Protein AF-A0A2M9PEB9-F1 (afdb_monomer_lite)

Structure (mmCIF, N/CA/C/O backbone):
data_AF-A0A2M9PEB9-F1
#
_entry.id   AF-A0A2M9PEB9-F1
#
loop_
_atom_site.group_PDB
_atom_site.id
_atom_site.type_symbol
_atom_site.label_atom_id
_atom_site.label_alt_id
_atom_site.label_comp_id
_atom_site.label_asym_id
_atom_site.label_entity_id
_atom_site.label_seq_id
_atom_site.pdbx_PDB_ins_code
_atom_site.Cartn_x
_atom_site.Cartn_y
_atom_site.Cartn_z
_atom_site.occupancy
_atom_site.B_iso_or_equiv
_atom_site.auth_seq_id
_atom_site.auth_comp_id
_atom_site.auth_asym_id
_atom_site.auth_atom_id
_atom_site.pdbx_PDB_model_num
ATOM 1 N N . MET A 1 1 ? -6.290 -17.968 11.909 1.00 68.88 1 MET A N 1
ATOM 2 C CA . MET A 1 1 ? -6.623 -16.534 11.857 1.00 68.88 1 MET A CA 1
ATOM 3 C C . MET A 1 1 ? -5.319 -15.778 11.944 1.00 68.88 1 MET A C 1
ATOM 5 O O . MET A 1 1 ? -4.693 -15.793 13.000 1.00 68.88 1 MET A O 1
ATOM 9 N N . THR A 1 2 ? -4.882 -15.209 10.829 1.00 86.75 2 THR A N 1
ATOM 10 C CA . THR A 1 2 ? -3.611 -14.490 10.725 1.00 86.75 2 THR A CA 1
ATOM 11 C C . THR A 1 2 ? -3.880 -12.990 10.718 1.00 86.75 2 THR A C 1
ATOM 13 O O . THR A 1 2 ? -4.783 -12.523 10.019 1.00 86.75 2 THR A O 1
ATOM 16 N N . PHE A 1 3 ? -3.103 -12.240 11.501 1.00 90.75 3 PHE A N 1
ATOM 17 C CA . PHE A 1 3 ? -3.083 -10.781 11.460 1.00 90.75 3 PHE A CA 1
ATOM 18 C C . PHE A 1 3 ? -1.708 -10.322 10.981 1.00 90.75 3 PHE A C 1
ATOM 20 O O . PHE A 1 3 ? -0.717 -10.508 11.686 1.00 90.75 3 PHE A O 1
ATOM 27 N N . LEU A 1 4 ? -1.650 -9.772 9.772 1.00 93.50 4 LEU A N 1
ATOM 28 C CA . LEU A 1 4 ? -0.417 -9.286 9.153 1.00 93.50 4 LEU A CA 1
ATOM 29 C C . LEU A 1 4 ? -0.397 -7.760 9.175 1.00 93.50 4 LEU A C 1
ATOM 31 O O . LEU A 1 4 ? -1.443 -7.127 9.043 1.00 93.50 4 LEU A O 1
ATOM 35 N N . ILE A 1 5 ? 0.786 -7.170 9.303 1.00 95.19 5 ILE A N 1
ATOM 36 C CA . ILE A 1 5 ? 0.988 -5.724 9.190 1.00 95.19 5 ILE A CA 1
ATOM 37 C C . ILE A 1 5 ? 1.973 -5.506 8.049 1.00 95.19 5 ILE A C 1
ATOM 39 O O . ILE A 1 5 ? 3.064 -6.066 8.072 1.00 95.19 5 ILE A O 1
ATOM 43 N N . ALA A 1 6 ? 1.567 -4.737 7.044 1.00 95.38 6 ALA A N 1
ATOM 44 C CA . ALA A 1 6 ? 2.410 -4.423 5.900 1.00 95.38 6 ALA A CA 1
ATOM 45 C C . ALA A 1 6 ? 3.378 -3.278 6.223 1.00 95.38 6 ALA A C 1
ATOM 47 O O . ALA A 1 6 ? 3.032 -2.343 6.950 1.00 95.38 6 ALA A O 1
ATOM 48 N N . ASP A 1 7 ? 4.549 -3.274 5.592 1.00 93.69 7 ASP A N 1
ATOM 49 C CA . ASP A 1 7 ? 5.523 -2.185 5.745 1.00 93.69 7 ASP A CA 1
ATOM 50 C C . ASP A 1 7 ? 4.972 -0.836 5.267 1.00 93.69 7 ASP A C 1
ATOM 52 O O . ASP A 1 7 ? 5.291 0.215 5.827 1.00 93.69 7 ASP A O 1
ATOM 56 N N . THR A 1 8 ? 4.046 -0.852 4.302 1.00 95.56 8 THR A N 1
ATOM 57 C CA . THR A 1 8 ? 3.318 0.340 3.849 1.00 95.56 8 THR A CA 1
ATOM 58 C C . THR A 1 8 ? 2.492 0.990 4.958 1.00 95.56 8 THR A C 1
ATOM 60 O O . THR A 1 8 ? 2.339 2.212 4.950 1.00 95.56 8 THR A O 1
ATOM 63 N N . PHE A 1 9 ? 1.991 0.223 5.934 1.00 97.75 9 PHE A N 1
ATOM 64 C CA . PHE A 1 9 ? 1.339 0.789 7.116 1.00 97.75 9 PHE A CA 1
ATOM 65 C C . PHE A 1 9 ? 2.359 1.518 7.988 1.00 97.75 9 PHE A C 1
ATOM 67 O O . PHE A 1 9 ? 2.127 2.669 8.351 1.00 97.75 9 PHE A O 1
ATOM 74 N N . THR A 1 10 ? 3.501 0.891 8.273 1.00 96.88 10 THR A N 1
ATOM 75 C CA . THR A 1 10 ? 4.576 1.489 9.079 1.00 96.88 10 THR A CA 1
ATOM 76 C C . THR A 1 10 ? 5.093 2.782 8.447 1.00 96.88 10 THR A C 1
ATOM 78 O O . THR A 1 10 ? 5.214 3.803 9.128 1.00 96.88 10 THR A O 1
ATOM 81 N N . ALA A 1 11 ? 5.324 2.773 7.132 1.00 96.19 11 ALA A N 1
ATOM 82 C CA . ALA A 1 11 ? 5.775 3.941 6.383 1.00 96.19 11 ALA A CA 1
ATOM 83 C C . ALA A 1 11 ? 4.742 5.081 6.390 1.00 96.19 11 ALA A C 1
ATOM 85 O O . ALA A 1 11 ? 5.111 6.247 6.529 1.00 96.19 11 ALA A O 1
ATOM 86 N N . ALA A 1 12 ? 3.451 4.765 6.259 1.00 97.81 12 ALA A N 1
ATOM 87 C CA . ALA A 1 12 ? 2.384 5.763 6.295 1.00 97.81 12 ALA A CA 1
ATOM 88 C C . ALA A 1 12 ? 2.178 6.343 7.697 1.00 97.81 12 ALA A C 1
ATOM 90 O O . ALA A 1 12 ? 2.065 7.556 7.860 1.00 97.81 12 ALA A O 1
ATOM 91 N N . LEU A 1 13 ? 2.217 5.485 8.716 1.00 98.38 13 LEU A N 1
ATOM 92 C CA . LEU A 1 13 ? 2.119 5.863 10.119 1.00 98.38 13 LEU A CA 1
ATOM 93 C C . LEU A 1 13 ? 3.197 6.884 10.499 1.00 98.38 13 LEU A C 1
ATOM 95 O O . LEU A 1 13 ? 2.891 7.876 11.153 1.00 98.38 13 LEU A O 1
ATOM 99 N N . ALA A 1 14 ? 4.437 6.683 10.045 1.00 98.19 14 ALA A N 1
ATOM 100 C CA . ALA A 1 14 ? 5.552 7.588 10.323 1.00 98.19 14 ALA A CA 1
ATOM 101 C C . ALA A 1 14 ? 5.352 9.017 9.777 1.00 98.19 14 ALA A C 1
ATOM 103 O O . ALA A 1 14 ? 6.002 9.944 10.257 1.00 98.19 14 ALA A O 1
ATOM 104 N N . ARG A 1 15 ? 4.453 9.209 8.800 1.00 97.56 15 ARG A N 1
ATOM 105 C CA . ARG A 1 15 ? 4.138 10.519 8.204 1.00 97.56 15 ARG A CA 1
ATOM 106 C C . ARG A 1 15 ? 3.059 11.294 8.969 1.00 97.56 15 ARG A C 1
ATOM 108 O O . ARG A 1 15 ? 2.861 12.472 8.691 1.00 97.56 15 ARG A O 1
ATOM 115 N N . LEU A 1 16 ? 2.362 10.652 9.907 1.00 98.06 16 LEU A N 1
ATOM 116 C CA . LEU A 1 16 ? 1.303 11.270 10.707 1.00 98.06 16 LEU A CA 1
ATOM 117 C C . LEU A 1 16 ? 1.867 12.017 11.922 1.00 98.06 16 LEU A C 1
ATOM 119 O O . LEU A 1 16 ? 2.981 11.741 12.381 1.00 98.06 16 LEU A O 1
ATOM 123 N N . SER A 1 17 ? 1.073 12.918 12.505 1.00 98.31 17 SER A N 1
ATOM 124 C CA . SER A 1 17 ? 1.424 13.567 13.775 1.00 98.31 17 SER A CA 1
ATOM 125 C C . SER A 1 17 ? 1.505 12.553 14.925 1.00 98.31 17 SER A C 1
ATOM 127 O O . SER A 1 17 ? 0.876 11.497 14.892 1.00 98.31 17 SER A O 1
ATOM 129 N N . GLY A 1 18 ? 2.229 12.874 16.003 1.00 98.31 18 GLY A N 1
ATOM 130 C CA . GLY A 1 18 ? 2.370 11.959 17.149 1.00 98.31 18 GLY A CA 1
ATOM 131 C C . GLY A 1 18 ? 1.033 11.548 17.791 1.00 98.31 18 GLY A C 1
ATOM 132 O O . GLY A 1 18 ? 0.875 10.410 18.243 1.00 98.31 18 GLY A O 1
ATOM 133 N N . VAL A 1 19 ? 0.042 12.447 17.781 1.00 98.00 19 VAL A N 1
ATOM 134 C CA . VAL A 1 19 ? -1.313 12.171 18.285 1.00 98.00 19 VAL A CA 1
ATOM 135 C C . VAL A 1 19 ? -2.037 11.178 17.376 1.00 98.00 19 VAL A C 1
ATOM 137 O O . VAL A 1 19 ? -2.592 10.189 17.857 1.00 98.00 19 VAL A O 1
ATOM 140 N N . GLU A 1 20 ? -1.991 11.393 16.062 1.00 98.31 20 GLU A N 1
ATOM 141 C CA . GLU A 1 20 ? -2.585 10.482 15.078 1.00 98.31 20 GLU A CA 1
ATOM 142 C C . GLU A 1 20 ? -1.905 9.113 15.090 1.00 98.31 20 GLU A C 1
ATOM 144 O O . GLU A 1 20 ? -2.593 8.094 15.050 1.00 98.31 20 GLU A O 1
ATOM 149 N N . GLN A 1 21 ? -0.576 9.071 15.227 1.00 98.56 21 GLN A N 1
ATOM 150 C CA . GLN A 1 21 ? 0.172 7.823 15.361 1.00 98.56 21 GLN A CA 1
ATOM 151 C C . GLN A 1 21 ? -0.281 7.016 16.574 1.00 98.56 21 GLN A C 1
ATOM 153 O O . GLN A 1 21 ? -0.462 5.803 16.479 1.00 98.56 21 GLN A O 1
ATOM 158 N N . THR A 1 22 ? -0.465 7.681 17.716 1.00 98.31 22 THR A N 1
ATOM 159 C CA . THR A 1 22 ? -0.932 7.030 18.945 1.00 98.31 22 THR A CA 1
ATOM 160 C C . THR A 1 22 ? -2.323 6.441 18.734 1.00 98.31 22 THR A C 1
ATOM 162 O O . THR A 1 22 ? -2.529 5.256 18.986 1.00 98.31 22 THR A O 1
ATOM 165 N N . ALA A 1 23 ? -3.249 7.227 18.176 1.00 97.44 23 ALA A N 1
ATOM 166 C CA . ALA A 1 23 ? -4.605 6.767 17.889 1.00 97.44 23 ALA A CA 1
ATOM 167 C C . ALA A 1 23 ? -4.627 5.586 16.902 1.00 97.44 23 ALA A C 1
ATOM 169 O O . ALA A 1 23 ? -5.332 4.603 17.129 1.00 97.44 23 ALA A O 1
ATOM 170 N N . ALA A 1 24 ? -3.834 5.649 15.829 1.00 97.69 24 ALA A N 1
ATOM 171 C CA . ALA A 1 24 ? -3.736 4.582 14.837 1.00 97.69 24 ALA A CA 1
ATOM 172 C C . ALA A 1 24 ? -3.166 3.285 15.425 1.00 97.69 24 ALA A C 1
ATOM 174 O O . ALA A 1 24 ? -3.681 2.210 15.125 1.00 97.69 24 ALA A O 1
ATOM 175 N N . LYS A 1 25 ? -2.141 3.375 16.284 1.00 97.62 25 LYS A N 1
ATOM 176 C CA . LYS A 1 25 ? -1.559 2.213 16.977 1.00 97.62 25 LYS A CA 1
ATOM 177 C C . LYS A 1 25 ? -2.566 1.559 17.921 1.00 97.62 25 LYS A C 1
ATOM 179 O O . LYS A 1 25 ? -2.696 0.339 17.893 1.00 97.62 25 LYS A O 1
ATOM 184 N N . THR A 1 26 ? -3.307 2.352 18.699 1.00 95.81 26 THR A N 1
ATOM 185 C CA . THR A 1 26 ? -4.389 1.837 19.551 1.00 95.81 26 THR A CA 1
ATOM 186 C C . THR A 1 26 ? -5.450 1.131 18.712 1.00 95.81 26 THR A C 1
ATOM 188 O O . THR A 1 26 ? -5.747 -0.027 18.973 1.00 95.81 26 THR A O 1
ATOM 191 N N . ALA A 1 27 ? -5.938 1.761 17.640 1.00 95.44 27 ALA A N 1
ATOM 192 C CA . ALA A 1 27 ? -6.940 1.147 16.769 1.00 95.44 27 ALA A CA 1
ATOM 193 C C . ALA A 1 27 ? -6.436 -0.131 16.073 1.00 95.44 27 ALA A C 1
ATOM 195 O O . ALA A 1 27 ? -7.199 -1.079 15.909 1.00 95.44 27 ALA A O 1
ATOM 196 N N . ALA A 1 28 ? -5.161 -0.184 15.674 1.00 95.31 28 ALA A N 1
ATOM 197 C CA . ALA A 1 28 ? -4.555 -1.384 15.099 1.00 95.31 28 ALA A CA 1
ATOM 198 C C . ALA A 1 28 ? -4.470 -2.530 16.123 1.00 95.31 28 ALA A C 1
ATOM 200 O O . ALA A 1 28 ? -4.770 -3.675 15.784 1.00 95.31 28 ALA A O 1
ATOM 201 N N . PHE A 1 29 ? -4.114 -2.224 17.373 1.00 94.25 29 PHE A N 1
ATOM 202 C CA . PHE A 1 29 ? -4.100 -3.193 18.470 1.00 94.25 29 PHE A CA 1
ATOM 203 C C . PHE A 1 29 ? -5.514 -3.682 18.825 1.00 94.25 29 PHE A C 1
ATOM 205 O O . PHE A 1 29 ? -5.746 -4.886 1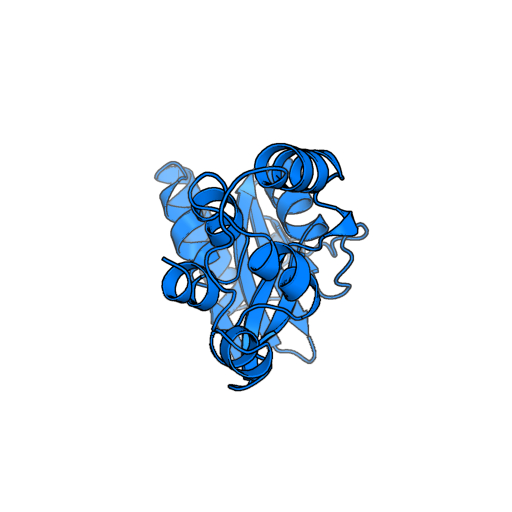8.951 1.00 94.25 29 PHE A O 1
ATOM 212 N N . ASP A 1 30 ? -6.482 -2.770 18.910 1.00 91.88 30 ASP A N 1
ATOM 213 C CA . ASP A 1 30 ? -7.890 -3.104 19.143 1.00 91.88 30 ASP A CA 1
ATOM 214 C C . ASP A 1 30 ? -8.438 -3.991 18.017 1.00 91.88 30 ASP A C 1
ATOM 216 O O . ASP A 1 30 ? -9.125 -4.976 18.271 1.00 91.88 30 ASP A O 1
ATOM 220 N N . LEU A 1 31 ? -8.080 -3.697 16.764 1.00 91.69 31 LEU A N 1
ATOM 221 C CA . LEU A 1 31 ? -8.444 -4.519 15.611 1.00 91.69 31 LEU A CA 1
ATOM 222 C C . LEU A 1 31 ? -7.820 -5.920 15.682 1.00 91.69 31 LEU A C 1
ATOM 224 O O . LEU A 1 31 ? -8.493 -6.889 15.343 1.00 91.69 31 LEU A O 1
ATOM 228 N N . GLN A 1 32 ? -6.559 -6.045 16.103 1.00 91.38 32 GLN A N 1
ATOM 229 C CA . GLN A 1 32 ? -5.891 -7.343 16.246 1.00 91.38 32 GLN A CA 1
ATOM 230 C C . GLN A 1 32 ? -6.532 -8.194 17.351 1.00 91.38 32 GLN A C 1
ATOM 232 O O . GLN A 1 32 ? -6.676 -9.407 17.194 1.00 91.38 32 GLN A O 1
ATOM 237 N N . THR A 1 33 ? -6.908 -7.564 18.465 1.00 90.75 33 THR A N 1
ATOM 238 C CA . THR A 1 33 ? -7.471 -8.246 19.640 1.00 90.75 33 THR A CA 1
ATOM 239 C C . THR A 1 33 ? -8.960 -8.553 19.487 1.00 90.75 33 THR A C 1
ATOM 241 O O . THR A 1 33 ? -9.407 -9.630 19.883 1.00 90.75 33 THR A O 1
ATOM 244 N N . ASN A 1 34 ? -9.731 -7.643 18.888 1.00 86.38 34 ASN A N 1
ATOM 245 C CA . ASN A 1 34 ? -11.156 -7.807 18.625 1.00 86.38 34 ASN A CA 1
ATOM 246 C C . ASN A 1 34 ? -11.572 -7.124 17.305 1.00 86.38 34 ASN A C 1
ATOM 248 O O . ASN A 1 34 ? -12.091 -6.001 17.308 1.00 86.38 34 ASN A O 1
ATOM 252 N N . PRO A 1 35 ? -11.460 -7.830 16.164 1.00 80.25 35 PRO A N 1
ATOM 253 C CA . PRO A 1 35 ? -11.843 -7.291 14.861 1.00 80.25 35 PRO A CA 1
ATOM 254 C C . PRO A 1 35 ? -13.322 -6.889 14.732 1.00 80.25 35 PRO A C 1
ATOM 256 O O . PRO A 1 35 ? -13.676 -6.190 13.784 1.00 80.25 35 PRO A O 1
ATOM 259 N N . ALA A 1 36 ? -14.190 -7.352 15.640 1.00 75.94 36 ALA A N 1
ATOM 260 C CA . ALA A 1 36 ? -15.626 -7.071 15.653 1.00 75.94 36 ALA A CA 1
ATOM 261 C C . ALA A 1 36 ? -16.009 -5.909 16.590 1.00 75.94 36 ALA A C 1
ATOM 263 O O . ALA A 1 36 ? -17.197 -5.668 16.815 1.00 75.94 36 ALA A O 1
ATOM 264 N N . ALA A 1 37 ? -15.030 -5.189 17.153 1.00 76.62 37 ALA A N 1
ATOM 265 C CA . ALA A 1 37 ? -15.291 -4.066 18.045 1.00 76.62 37 ALA A CA 1
ATOM 266 C C . ALA A 1 37 ? -16.154 -2.985 17.345 1.00 76.62 37 ALA A C 1
ATOM 268 O O . ALA A 1 37 ? -15.749 -2.464 16.301 1.00 76.62 37 ALA A O 1
ATOM 269 N N . PRO A 1 38 ? -17.311 -2.583 17.916 1.00 71.25 38 PRO A N 1
ATOM 270 C CA . PRO A 1 38 ? -18.241 -1.651 17.263 1.00 71.25 38 PRO A CA 1
ATOM 271 C C . PRO A 1 38 ? -17.617 -0.296 16.896 1.00 71.25 38 PRO A C 1
ATOM 273 O O . PRO A 1 38 ? -17.989 0.317 15.896 1.00 71.25 38 PRO A O 1
ATOM 276 N N . GLY A 1 39 ? -16.635 0.164 17.682 1.00 77.94 39 GLY A N 1
ATOM 277 C CA . GLY A 1 39 ? -15.947 1.439 17.464 1.00 77.94 39 GLY A CA 1
ATOM 278 C C . GLY A 1 39 ? -15.145 1.511 16.160 1.00 77.94 39 GLY A C 1
ATOM 279 O O . GLY A 1 39 ? -14.964 2.604 15.626 1.00 77.94 39 GLY A O 1
ATOM 280 N N . LEU A 1 40 ? -14.728 0.364 15.608 1.00 81.81 40 LEU A N 1
ATOM 281 C CA . LEU A 1 40 ? -13.908 0.309 14.397 1.00 81.81 40 LEU A CA 1
ATOM 282 C C . LEU A 1 40 ? -14.708 0.543 13.116 1.00 81.81 40 LEU A C 1
ATOM 284 O O . LEU A 1 40 ? -14.091 0.862 12.109 1.00 81.81 40 LEU A O 1
ATOM 288 N N . SER A 1 41 ? -16.044 0.416 13.136 1.00 89.06 41 SER A N 1
ATOM 289 C CA . SER A 1 41 ? -16.930 0.698 11.987 1.00 89.06 41 SER A CA 1
ATOM 290 C C . SER A 1 41 ? -16.332 0.229 10.653 1.00 89.06 41 SER A C 1
ATOM 292 O O . SER A 1 41 ? -15.881 1.036 9.842 1.00 89.06 41 SER A O 1
ATOM 294 N N . LEU A 1 42 ? -16.240 -1.088 10.465 1.00 91.56 42 LEU A N 1
ATOM 295 C CA . LEU A 1 42 ? -15.647 -1.653 9.257 1.00 91.56 42 LEU A CA 1
ATOM 296 C C . LEU A 1 42 ? -16.513 -1.337 8.034 1.00 91.56 42 LEU A C 1
ATOM 298 O O . LEU A 1 42 ? -17.682 -1.717 7.979 1.00 91.56 42 LEU A O 1
ATOM 302 N N . HIS A 1 43 ? -15.912 -0.696 7.035 1.00 93.12 43 HIS A N 1
ATOM 303 C CA . HIS A 1 43 ? -16.562 -0.370 5.770 1.00 93.12 43 HIS A CA 1
ATOM 304 C C . HIS A 1 43 ? -15.801 -0.990 4.612 1.00 93.12 43 HIS A C 1
ATOM 306 O O . HIS A 1 43 ? -14.606 -0.754 4.443 1.00 93.12 43 HIS A O 1
ATOM 312 N N . ARG A 1 44 ? -16.498 -1.764 3.785 1.00 94.06 44 ARG A N 1
ATOM 313 C CA . ARG A 1 44 ? -15.936 -2.265 2.536 1.00 94.06 44 ARG A CA 1
ATOM 314 C C . ARG A 1 44 ? -15.728 -1.102 1.568 1.00 94.06 44 ARG A C 1
ATOM 316 O O . ARG A 1 44 ? -16.584 -0.224 1.461 1.00 94.06 44 ARG A O 1
ATOM 323 N N . VAL A 1 45 ? -14.610 -1.095 0.851 1.00 94.81 45 VAL A N 1
ATOM 324 C CA . VAL A 1 45 ? -14.327 -0.052 -0.140 1.00 94.81 45 VAL A CA 1
ATOM 325 C C . VAL A 1 45 ? -15.052 -0.397 -1.439 1.00 94.81 45 VAL A C 1
ATOM 327 O O . VAL A 1 45 ? -14.530 -1.113 -2.282 1.00 94.81 45 VAL A O 1
ATOM 330 N N . GLU A 1 46 ? -16.275 0.106 -1.615 1.00 86.81 46 GLU A N 1
ATOM 331 C CA . GLU A 1 46 ? -17.138 -0.261 -2.756 1.00 86.81 46 GLU A CA 1
ATOM 332 C C . GLU A 1 46 ? -16.532 0.058 -4.130 1.00 86.81 46 GLU A C 1
ATOM 334 O O . GLU A 1 46 ? -16.777 -0.653 -5.099 1.00 86.81 46 GLU A O 1
ATOM 339 N N . ARG A 1 47 ? -15.731 1.127 -4.220 1.00 81.38 47 ARG A N 1
ATOM 340 C CA . ARG A 1 47 ? -15.059 1.540 -5.463 1.00 81.38 47 ARG A CA 1
ATOM 341 C C . ARG A 1 47 ? -13.701 0.872 -5.674 1.00 81.38 47 ARG A C 1
ATOM 343 O O . ARG A 1 47 ? -13.039 1.178 -6.665 1.00 81.38 47 ARG A O 1
ATOM 350 N N . ALA A 1 48 ? -13.263 0.007 -4.760 1.00 84.69 48 ALA A N 1
ATOM 351 C CA . ALA A 1 48 ? -12.027 -0.730 -4.953 1.00 84.69 48 ALA A CA 1
ATOM 352 C C . ALA A 1 48 ? -12.207 -1.788 -6.036 1.00 84.69 48 ALA A C 1
ATOM 354 O O . ALA A 1 48 ? -13.221 -2.479 -6.117 1.00 84.69 48 ALA A O 1
ATOM 355 N N . ARG A 1 49 ? -11.186 -1.905 -6.879 1.00 85.94 49 ARG A N 1
ATOM 356 C CA . ARG A 1 49 ? -11.077 -3.002 -7.843 1.00 85.94 49 ARG A CA 1
ATOM 357 C C . ARG A 1 49 ? -10.848 -4.337 -7.141 1.00 85.94 49 ARG A C 1
ATOM 359 O O . ARG A 1 49 ? -11.286 -5.364 -7.645 1.00 85.94 49 ARG A O 1
ATOM 366 N N . ASP A 1 50 ? -10.183 -4.309 -5.988 1.00 92.38 50 ASP A N 1
ATOM 367 C CA . ASP A 1 50 ? -10.058 -5.460 -5.109 1.00 92.38 50 ASP A CA 1
ATOM 368 C C . ASP A 1 50 ? -11.244 -5.509 -4.121 1.00 92.38 50 ASP A C 1
ATOM 370 O O . ASP A 1 50 ? -11.364 -4.634 -3.256 1.00 92.38 50 ASP A O 1
ATOM 374 N N . PRO A 1 51 ? -12.133 -6.516 -4.236 1.00 92.25 51 PRO A N 1
ATOM 375 C CA . PRO A 1 51 ? -13.335 -6.633 -3.417 1.00 92.25 51 PRO A CA 1
ATOM 376 C C . PRO A 1 51 ? -13.063 -6.850 -1.927 1.00 92.25 51 PRO 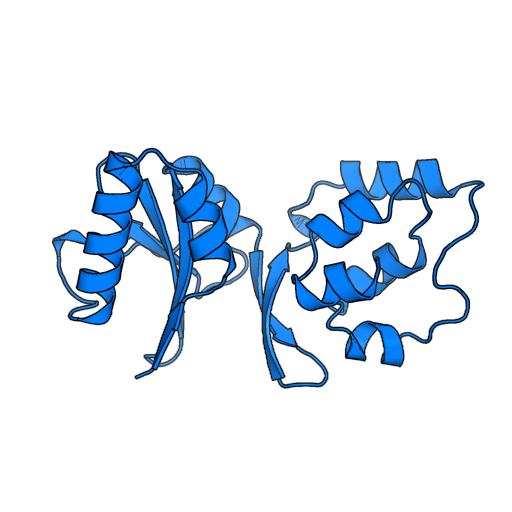A C 1
ATOM 378 O O . PRO A 1 51 ? -13.996 -6.712 -1.130 1.00 92.25 51 PRO A O 1
ATOM 381 N N . ASP A 1 52 ? -11.844 -7.220 -1.549 1.00 95.38 52 ASP A N 1
ATOM 382 C CA . ASP A 1 52 ? -11.497 -7.596 -0.181 1.00 95.38 52 ASP A CA 1
ATOM 383 C C . ASP A 1 52 ? -10.833 -6.454 0.594 1.00 95.38 52 ASP A C 1
ATOM 385 O O . ASP A 1 52 ? -10.346 -6.666 1.706 1.00 95.38 52 ASP A O 1
ATOM 389 N N . PHE A 1 53 ? -10.850 -5.233 0.048 1.00 96.50 53 PHE A N 1
ATOM 390 C CA . PHE A 1 53 ? -10.393 -4.030 0.737 1.00 96.50 53 PHE A CA 1
ATOM 391 C C . PHE A 1 53 ? -11.478 -3.441 1.641 1.00 96.50 53 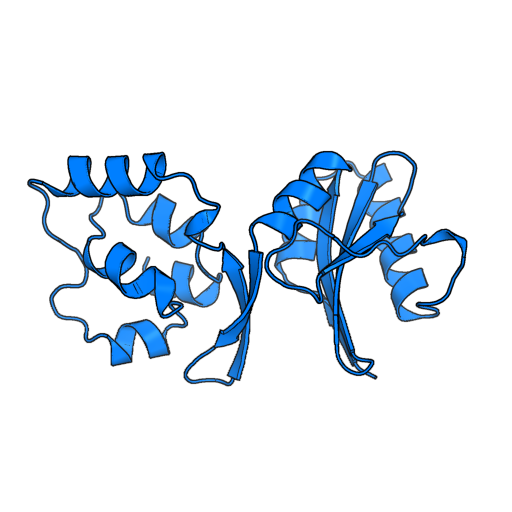PHE A C 1
ATOM 393 O O . PHE A 1 53 ? -12.641 -3.257 1.264 1.00 96.50 53 PHE A O 1
ATOM 400 N N . TRP A 1 54 ? -11.060 -3.093 2.851 1.00 96.19 54 TRP A N 1
ATOM 401 C CA . TRP A 1 54 ? -11.889 -2.498 3.889 1.00 96.19 54 TRP A CA 1
ATOM 402 C C . TRP A 1 54 ? -11.178 -1.301 4.499 1.00 96.19 54 TRP A C 1
ATOM 404 O O . TRP A 1 54 ? -9.952 -1.221 4.505 1.00 96.19 54 TRP A O 1
ATOM 414 N N . THR A 1 55 ? -11.951 -0.395 5.081 1.00 96.56 55 THR A N 1
ATOM 415 C CA . THR A 1 55 ? -11.443 0.606 6.008 1.00 96.56 55 THR A CA 1
ATOM 41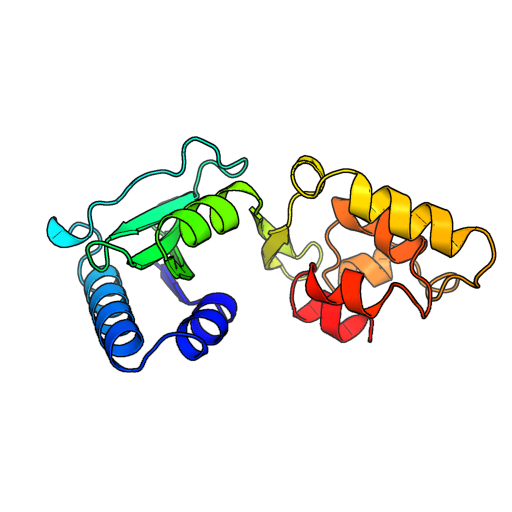6 C C . THR A 1 55 ? -11.975 0.349 7.408 1.00 96.56 55 THR A C 1
ATOM 418 O O . THR A 1 55 ? -13.102 -0.120 7.577 1.00 96.56 55 THR A O 1
ATOM 421 N N . ALA A 1 56 ? -11.160 0.660 8.411 1.00 96.38 56 ALA A N 1
ATOM 422 C CA . ALA A 1 56 ? -11.591 0.772 9.799 1.00 96.38 56 ALA A CA 1
ATOM 423 C C . ALA A 1 56 ? -11.427 2.218 10.263 1.00 96.38 56 ALA A C 1
ATOM 425 O O . ALA A 1 56 ? -10.423 2.881 9.982 1.00 96.38 56 ALA A O 1
ATOM 426 N N . ARG A 1 57 ? -12.417 2.714 10.993 1.00 96.31 57 ARG A N 1
ATOM 427 C CA . ARG A 1 57 ? -12.380 4.003 11.666 1.00 96.31 57 ARG A CA 1
ATOM 428 C C . ARG A 1 57 ? -11.363 3.977 12.805 1.00 96.31 57 ARG A C 1
ATOM 430 O O . ARG A 1 57 ? -11.462 3.152 13.703 1.00 96.31 57 ARG A O 1
ATOM 437 N N . VAL A 1 58 ? -10.442 4.941 12.792 1.00 96.56 58 VAL A N 1
ATOM 438 C CA . VAL A 1 58 ? -9.610 5.269 13.960 1.00 96.56 58 VAL A CA 1
ATOM 439 C C . VAL A 1 58 ? -10.261 6.408 14.741 1.00 96.56 58 VAL A C 1
ATOM 441 O O . VAL A 1 58 ? -10.504 6.310 15.937 1.00 96.56 58 VAL A O 1
ATOM 444 N N . ASN A 1 59 ? -10.591 7.500 14.050 1.00 94.94 59 ASN A N 1
ATOM 445 C CA . ASN A 1 59 ? -11.290 8.652 14.620 1.00 94.94 59 ASN A CA 1
ATOM 446 C C . ASN A 1 59 ? -12.166 9.323 13.540 1.00 94.94 59 ASN A C 1
ATOM 448 O O . ASN A 1 59 ? -12.562 8.671 12.575 1.00 94.94 59 ASN A O 1
ATOM 452 N N . ARG A 1 60 ? -12.546 10.600 13.694 1.00 93.75 60 ARG A N 1
ATOM 453 C CA . ARG A 1 60 ? -13.374 11.292 12.686 1.00 93.75 60 ARG A CA 1
ATOM 454 C C . ARG A 1 60 ? -12.712 11.301 11.306 1.00 93.75 60 ARG A C 1
ATOM 456 O O . ARG A 1 60 ? -13.397 10.990 10.333 1.00 93.75 60 ARG A O 1
ATOM 463 N N . ASP A 1 61 ? -11.415 11.573 11.262 1.00 96.00 61 ASP A N 1
ATOM 464 C CA . ASP A 1 61 ? -10.680 11.894 10.041 1.00 96.00 61 ASP A CA 1
ATOM 465 C C . ASP A 1 61 ? -9.660 10.823 9.632 1.00 96.00 61 ASP A C 1
ATOM 467 O O . ASP A 1 61 ? -9.269 10.763 8.483 1.00 96.00 61 ASP A O 1
ATOM 471 N N . LEU A 1 62 ? -9.266 9.912 10.523 1.00 97.94 62 LEU A N 1
ATOM 472 C CA . LEU A 1 62 ? -8.253 8.897 10.227 1.00 97.94 62 LEU A CA 1
ATOM 473 C C . LEU A 1 62 ? -8.874 7.509 9.996 1.00 97.94 62 LEU A C 1
ATOM 475 O O . LEU A 1 62 ? -9.817 7.098 10.695 1.00 97.94 62 LEU A O 1
ATOM 479 N N . ARG A 1 63 ? -8.347 6.773 9.015 1.00 98.19 63 ARG A N 1
ATOM 480 C CA . ARG A 1 63 ? -8.774 5.419 8.640 1.00 98.19 63 ARG A CA 1
ATOM 481 C C . ARG A 1 63 ? -7.574 4.480 8.531 1.00 98.19 63 ARG A C 1
ATOM 483 O O . ARG A 1 63 ? -6.538 4.854 7.988 1.00 98.19 63 ARG A O 1
ATOM 490 N N . LEU A 1 64 ? -7.742 3.249 9.007 1.00 98.31 64 LEU A N 1
ATOM 491 C CA . LEU A 1 64 ? -6.890 2.125 8.616 1.00 98.31 64 LEU A CA 1
ATOM 492 C C . LEU A 1 64 ? -7.427 1.542 7.310 1.00 98.31 64 LEU A C 1
ATOM 494 O O . LEU A 1 64 ? -8.644 1.463 7.148 1.00 98.31 64 LEU A O 1
ATOM 498 N N . VAL A 1 65 ? -6.544 1.080 6.430 1.00 98.00 65 VAL A N 1
ATOM 499 C CA . VAL A 1 65 ? -6.896 0.271 5.257 1.00 98.00 65 VAL A CA 1
ATOM 500 C C . VAL A 1 65 ? -6.478 -1.166 5.510 1.00 98.00 65 VAL A C 1
ATOM 502 O O . VAL A 1 65 ? -5.341 -1.435 5.901 1.00 98.00 65 VAL A O 1
ATOM 505 N N . LEU A 1 66 ? -7.404 -2.085 5.277 1.00 96.56 66 LEU A N 1
ATOM 506 C CA . LEU A 1 66 ? -7.268 -3.505 5.545 1.00 96.56 66 LEU A CA 1
ATOM 507 C C . LEU A 1 66 ? -7.566 -4.303 4.279 1.00 96.56 66 LEU A C 1
ATOM 509 O O . LEU A 1 66 ? -8.409 -3.898 3.482 1.00 96.56 66 LEU A O 1
ATOM 513 N N . HIS A 1 67 ? -6.972 -5.483 4.162 1.00 96.12 67 HIS A N 1
ATOM 514 C CA . HIS A 1 67 ? -7.470 -6.537 3.285 1.00 96.12 67 HIS A CA 1
ATOM 515 C C . HIS A 1 67 ? -7.958 -7.711 4.134 1.00 96.12 67 HIS A C 1
ATOM 517 O O . HIS A 1 67 ? -7.257 -8.151 5.049 1.00 96.12 67 HIS A O 1
ATOM 523 N N . LYS A 1 68 ? -9.168 -8.206 3.861 1.00 93.06 68 LYS A N 1
ATOM 524 C CA . LYS A 1 68 ? -9.815 -9.261 4.654 1.00 93.06 68 LYS A CA 1
ATOM 525 C C . LYS A 1 68 ? -10.300 -10.382 3.742 1.00 93.06 68 LYS A C 1
ATOM 527 O O . LYS A 1 68 ? -11.198 -10.160 2.940 1.00 93.06 68 LYS A O 1
ATOM 532 N N . ARG A 1 69 ? -9.769 -11.595 3.912 1.00 90.25 69 ARG A N 1
ATOM 533 C CA . ARG A 1 69 ? -10.165 -12.775 3.122 1.00 90.25 69 ARG A CA 1
ATOM 534 C C . ARG A 1 69 ? -10.086 -14.036 3.972 1.00 90.25 69 ARG A C 1
ATOM 536 O O . ARG A 1 69 ? -9.111 -14.228 4.683 1.00 90.25 69 ARG A O 1
ATOM 543 N N . ALA A 1 70 ? -11.110 -14.889 3.896 1.00 85.56 70 ALA A N 1
ATOM 544 C CA . ALA A 1 70 ? -11.144 -16.209 4.545 1.00 85.56 70 ALA A CA 1
ATOM 545 C C . ALA A 1 70 ? -10.781 -16.214 6.052 1.00 85.56 70 ALA A C 1
ATOM 547 O O . ALA A 1 70 ? -10.224 -17.177 6.567 1.00 85.56 70 ALA A O 1
ATOM 548 N N . GLY A 1 71 ? -11.109 -15.135 6.769 1.00 81.94 71 GLY A N 1
ATOM 549 C CA . GLY A 1 71 ? -10.797 -14.977 8.193 1.00 81.94 71 GLY A CA 1
ATOM 550 C C . GLY A 1 71 ? -9.423 -14.369 8.489 1.00 81.94 71 GLY A C 1
ATOM 551 O O . GLY A 1 71 ? -9.189 -13.973 9.627 1.00 81.94 71 GLY A O 1
ATOM 552 N N . ASP A 1 72 ? -8.548 -14.213 7.497 1.00 88.94 72 ASP A N 1
ATOM 553 C CA . ASP A 1 72 ? -7.288 -13.485 7.644 1.00 88.94 72 ASP A CA 1
ATOM 554 C C . ASP A 1 72 ? -7.496 -11.980 7.448 1.00 88.94 72 ASP A C 1
ATOM 556 O O . ASP A 1 72 ? -8.379 -11.532 6.707 1.00 88.94 72 ASP A O 1
ATOM 560 N N . THR A 1 73 ? -6.698 -11.178 8.154 1.00 92.56 73 THR A N 1
ATOM 561 C CA . THR A 1 73 ? -6.704 -9.715 8.046 1.00 92.56 73 THR A CA 1
ATOM 562 C C . THR A 1 73 ? -5.275 -9.214 7.884 1.00 92.56 73 THR A C 1
ATOM 564 O O . THR A 1 73 ? -4.407 -9.517 8.696 1.00 92.56 73 THR A O 1
ATOM 567 N N . ALA A 1 74 ? -5.041 -8.419 6.847 1.00 94.94 74 ALA A N 1
ATOM 568 C CA . ALA A 1 74 ? -3.802 -7.683 6.662 1.00 94.94 74 ALA A CA 1
ATOM 569 C C . ALA A 1 74 ? -4.077 -6.190 6.858 1.00 94.94 74 ALA A C 1
ATOM 571 O O . ALA A 1 74 ? -4.951 -5.631 6.197 1.00 94.94 74 ALA A O 1
ATOM 572 N N . LEU A 1 75 ? -3.347 -5.551 7.768 1.00 96.75 75 LEU A N 1
ATOM 573 C CA . LEU A 1 75 ? -3.314 -4.106 7.938 1.00 96.75 75 LEU A CA 1
ATOM 574 C C . LEU A 1 75 ? -2.335 -3.521 6.922 1.00 96.75 75 LEU A C 1
ATOM 576 O O . LEU A 1 75 ? -1.128 -3.726 7.026 1.00 96.75 75 LEU A O 1
ATOM 580 N N . LEU A 1 76 ? -2.869 -2.825 5.921 1.00 97.56 76 LEU A N 1
ATOM 581 C CA . LEU A 1 76 ? -2.108 -2.409 4.747 1.00 97.56 76 LEU A CA 1
ATOM 582 C C . LEU A 1 76 ? -1.628 -0.961 4.827 1.00 97.56 76 LEU A C 1
ATOM 584 O O . LEU A 1 76 ? -0.527 -0.655 4.376 1.00 97.56 76 LEU A O 1
ATOM 588 N N . TRP A 1 77 ? -2.448 -0.052 5.355 1.00 98.38 77 TRP A N 1
ATOM 589 C CA . TRP A 1 77 ? -2.153 1.382 5.304 1.00 98.38 77 TRP A CA 1
ATOM 590 C C . TRP A 1 77 ? -2.909 2.175 6.374 1.00 98.38 77 TRP A C 1
ATOM 592 O O . TRP A 1 77 ? -3.842 1.662 6.996 1.00 98.38 77 TRP A O 1
ATOM 602 N N . VAL A 1 78 ? -2.517 3.431 6.585 1.00 98.62 78 VAL A N 1
ATOM 603 C CA . VAL A 1 78 ? -3.229 4.390 7.439 1.00 98.62 78 VAL A CA 1
ATOM 604 C C . VAL A 1 78 ? -3.094 5.800 6.879 1.00 98.62 78 VAL A C 1
ATOM 606 O O . VAL A 1 78 ? -2.025 6.179 6.411 1.00 98.62 78 VAL A O 1
ATOM 609 N N . GLY A 1 79 ? -4.163 6.585 6.961 1.00 98.38 79 GLY A N 1
ATOM 610 C CA . GLY A 1 79 ? -4.140 7.989 6.566 1.00 98.38 79 GLY A CA 1
ATOM 611 C C . GLY A 1 79 ? -5.473 8.678 6.804 1.00 98.38 79 GLY A C 1
ATOM 612 O O . GLY A 1 79 ? -6.387 8.101 7.408 1.00 98.38 79 GLY A O 1
ATOM 613 N N . HIS A 1 80 ? -5.566 9.927 6.350 1.00 98.44 80 HIS A N 1
ATOM 614 C CA . HIS A 1 80 ? -6.805 10.696 6.407 1.00 98.44 80 HIS A CA 1
ATOM 615 C C . HIS A 1 80 ? -7.888 10.061 5.537 1.00 98.44 80 HIS A C 1
ATOM 617 O O . HIS A 1 80 ? -7.614 9.215 4.685 1.00 98.44 80 HIS A O 1
ATOM 623 N N . HIS A 1 81 ? -9.137 10.422 5.802 1.00 97.12 81 HIS A N 1
ATOM 624 C CA . HIS A 1 81 ? -10.311 9.705 5.331 1.00 97.12 81 HIS A CA 1
ATOM 625 C C . HIS A 1 81 ? -10.293 9.487 3.821 1.00 97.12 81 HIS A C 1
ATOM 627 O O . HIS A 1 81 ? -10.296 8.347 3.356 1.00 97.12 81 HIS A O 1
ATOM 633 N N . ASP A 1 82 ? -10.249 10.582 3.070 1.00 95.88 82 ASP A N 1
ATOM 634 C CA . ASP A 1 82 ? -10.351 10.543 1.616 1.00 95.88 82 ASP A CA 1
ATOM 635 C C . ASP A 1 82 ? -9.114 9.887 0.998 1.00 95.88 82 ASP A C 1
ATOM 637 O O . ASP A 1 82 ? -9.246 9.081 0.076 1.00 95.88 82 ASP A O 1
ATOM 641 N N . ASP A 1 83 ? -7.934 10.127 1.575 1.00 96.69 83 ASP A N 1
ATOM 642 C CA . ASP A 1 83 ? -6.680 9.514 1.140 1.00 96.69 83 ASP A CA 1
ATOM 643 C C . ASP A 1 83 ? -6.687 7.999 1.337 1.00 96.69 83 ASP A C 1
ATOM 645 O O . ASP A 1 83 ? -6.234 7.268 0.461 1.00 96.69 83 ASP A O 1
ATOM 649 N N . ALA A 1 84 ? -7.242 7.496 2.440 1.00 97.25 84 ALA A N 1
ATOM 650 C CA . ALA A 1 84 ? -7.339 6.061 2.696 1.00 97.25 84 ALA A CA 1
ATOM 651 C C . ALA A 1 84 ? -8.261 5.367 1.691 1.00 97.25 84 ALA A C 1
ATOM 653 O O . ALA A 1 84 ? -7.913 4.311 1.154 1.00 97.25 84 ALA A O 1
ATOM 654 N N . TYR A 1 85 ? -9.410 5.976 1.387 1.00 95.31 85 TYR A N 1
ATOM 655 C CA . TYR A 1 85 ? -10.313 5.465 0.355 1.00 95.31 85 TYR A CA 1
ATOM 656 C C . TYR A 1 85 ? -9.687 5.548 -1.040 1.00 95.31 85 TYR A C 1
ATOM 658 O O . TYR A 1 85 ? -9.775 4.583 -1.802 1.00 95.31 85 TYR A O 1
ATOM 666 N N . ALA A 1 86 ? -9.022 6.656 -1.374 1.00 93.62 86 ALA A N 1
ATOM 667 C CA . ALA A 1 86 ? -8.327 6.815 -2.647 1.00 93.62 86 ALA A CA 1
ATOM 668 C C . ALA A 1 86 ? -7.170 5.816 -2.788 1.00 93.62 86 ALA A C 1
ATOM 670 O O . ALA A 1 86 ? -7.012 5.198 -3.841 1.00 93.62 86 ALA A O 1
ATOM 671 N N . TRP A 1 87 ? -6.392 5.605 -1.724 1.00 94.94 87 TRP A N 1
ATOM 672 C CA . TRP A 1 87 ? -5.284 4.656 -1.695 1.00 94.94 87 TRP A CA 1
ATOM 673 C C . TRP A 1 87 ? -5.772 3.228 -1.939 1.00 94.94 87 TRP A C 1
ATOM 675 O O . TRP A 1 87 ? -5.213 2.534 -2.794 1.00 94.94 87 TRP A O 1
ATOM 685 N N . ALA A 1 88 ? -6.841 2.830 -1.241 1.00 95.69 88 ALA A N 1
ATOM 686 C CA . ALA A 1 88 ? -7.479 1.525 -1.370 1.00 95.69 88 ALA A CA 1
ATOM 687 C C . ALA A 1 88 ? -8.093 1.306 -2.759 1.00 95.69 88 ALA A C 1
ATOM 689 O O . ALA A 1 88 ? -7.946 0.237 -3.343 1.00 95.69 88 ALA A O 1
ATOM 690 N N . ALA A 1 89 ? -8.753 2.322 -3.321 1.00 92.75 89 ALA A N 1
ATOM 691 C CA . ALA A 1 89 ? -9.467 2.192 -4.589 1.00 92.75 89 ALA A CA 1
ATOM 692 C C . ALA A 1 89 ? -8.550 1.898 -5.793 1.00 92.75 89 ALA A C 1
ATOM 694 O O . ALA A 1 89 ? -9.003 1.361 -6.806 1.00 92.75 89 ALA A O 1
ATOM 695 N N . ARG A 1 90 ? -7.265 2.257 -5.691 1.00 91.62 90 ARG A N 1
ATOM 696 C CA . ARG A 1 90 ? -6.272 2.142 -6.772 1.00 91.62 90 ARG A CA 1
ATOM 697 C C . ARG A 1 90 ? -5.337 0.946 -6.628 1.00 91.62 90 ARG A C 1
ATOM 699 O O . ARG A 1 90 ? -4.402 0.828 -7.415 1.00 91.62 90 ARG A O 1
ATOM 706 N N . ARG A 1 91 ? -5.536 0.094 -5.621 1.00 94.38 91 ARG A N 1
ATOM 707 C CA . ARG A 1 91 ? -4.617 -1.002 -5.296 1.00 94.38 91 ARG A CA 1
ATOM 708 C C . ARG A 1 91 ? -5.346 -2.328 -5.146 1.00 94.38 91 ARG A C 1
ATOM 710 O O . ARG A 1 91 ? -6.555 -2.370 -4.932 1.00 94.38 91 ARG A O 1
ATOM 717 N N . ARG A 1 92 ? -4.581 -3.407 -5.278 1.00 94.25 92 ARG A N 1
ATOM 718 C CA . ARG A 1 92 ? -5.003 -4.783 -5.000 1.00 94.25 92 ARG A CA 1
ATOM 719 C C . ARG A 1 92 ? -3.938 -5.514 -4.206 1.00 94.25 92 ARG A C 1
ATOM 721 O O . ARG A 1 92 ? -2.755 -5.179 -4.316 1.00 94.25 92 ARG A O 1
ATOM 728 N N . LEU A 1 93 ? -4.352 -6.530 -3.458 1.00 93.62 93 LEU A N 1
ATOM 729 C CA . LEU A 1 93 ? -3.419 -7.484 -2.881 1.00 93.62 93 LEU A CA 1
ATOM 730 C C . LEU A 1 93 ? -3.192 -8.607 -3.900 1.00 93.62 93 LEU A C 1
ATOM 732 O O . LEU A 1 93 ? -4.116 -9.315 -4.302 1.00 93.62 93 LEU A O 1
ATOM 736 N N . ALA A 1 94 ? -1.955 -8.736 -4.358 1.00 92.31 94 ALA A N 1
ATOM 737 C CA . ALA A 1 94 ? -1.509 -9.751 -5.295 1.00 92.31 94 ALA A CA 1
ATOM 738 C C . ALA A 1 94 ? -0.559 -10.731 -4.604 1.00 92.31 94 ALA A C 1
ATOM 740 O O . ALA A 1 94 ? -0.090 -10.498 -3.493 1.00 92.31 94 ALA A O 1
ATOM 741 N N . THR A 1 95 ? -0.265 -11.831 -5.280 1.00 91.12 95 THR A N 1
ATOM 742 C CA . THR A 1 95 ? 0.786 -12.762 -4.875 1.00 91.12 95 THR A CA 1
ATOM 743 C C . THR A 1 95 ? 1.970 -12.596 -5.806 1.00 91.12 95 THR A C 1
ATOM 745 O O . THR A 1 95 ? 1.796 -12.615 -7.028 1.00 91.12 95 THR A O 1
ATOM 748 N N . HIS A 1 96 ? 3.160 -12.498 -5.230 1.00 93.25 96 HIS A N 1
ATOM 749 C CA . HIS A 1 96 ? 4.414 -12.521 -5.953 1.00 93.25 96 HIS A CA 1
ATOM 750 C C . HIS A 1 96 ? 4.454 -13.774 -6.838 1.00 93.25 96 HIS A C 1
ATOM 752 O O . HIS A 1 96 ? 4.277 -14.884 -6.324 1.00 93.25 96 HIS A O 1
ATOM 758 N N . PRO A 1 97 ? 4.713 -13.634 -8.151 1.00 82.81 97 PRO A N 1
ATOM 759 C CA . PRO A 1 97 ? 4.532 -14.722 -9.113 1.00 82.81 97 PRO A CA 1
ATOM 760 C C . PRO A 1 97 ? 5.455 -15.921 -8.849 1.00 82.81 97 PRO A C 1
ATOM 762 O O . PRO A 1 97 ? 5.056 -17.056 -9.082 1.00 82.81 97 PRO A O 1
ATOM 765 N N . THR A 1 98 ? 6.663 -15.676 -8.332 1.00 88.31 98 THR A N 1
ATOM 766 C CA . THR A 1 98 ? 7.638 -16.735 -8.014 1.00 88.31 98 THR A CA 1
ATOM 767 C C . THR A 1 98 ? 7.627 -17.198 -6.554 1.00 88.31 98 THR A C 1
ATOM 769 O O . THR A 1 98 ? 7.654 -18.397 -6.302 1.00 88.31 98 THR A O 1
ATOM 772 N N . THR A 1 99 ? 7.615 -16.282 -5.577 1.00 91.25 99 THR A N 1
ATOM 773 C CA . THR A 1 99 ? 7.781 -16.631 -4.151 1.00 91.25 99 THR A CA 1
ATOM 774 C C . THR A 1 99 ? 6.462 -16.877 -3.419 1.00 91.25 99 THR A C 1
ATOM 776 O O . THR A 1 99 ? 6.466 -17.456 -2.335 1.00 91.25 99 THR A O 1
ATOM 779 N N . GLY A 1 100 ? 5.333 -16.425 -3.975 1.00 88.94 100 GLY A N 1
ATOM 780 C CA . GLY A 1 100 ? 4.026 -16.474 -3.318 1.00 88.94 100 GLY A CA 1
ATOM 781 C C . GLY A 1 100 ? 3.829 -15.442 -2.200 1.00 88.94 100 GLY A C 1
ATOM 782 O O . GLY A 1 100 ? 2.767 -15.435 -1.579 1.00 88.94 100 GLY A O 1
ATOM 783 N N . ALA A 1 101 ? 4.805 -14.563 -1.944 1.00 89.75 101 ALA A N 1
ATOM 784 C CA . ALA A 1 101 ? 4.676 -13.480 -0.968 1.00 89.75 101 ALA A CA 1
ATOM 785 C C . ALA A 1 101 ? 3.516 -12.532 -1.323 1.00 89.75 101 ALA A C 1
ATOM 787 O O . ALA A 1 101 ? 3.212 -12.323 -2.495 1.00 89.75 101 ALA A O 1
ATOM 788 N N . ALA A 1 102 ? 2.852 -11.949 -0.326 1.00 91.75 102 ALA A N 1
ATOM 789 C CA . ALA A 1 102 ? 1.797 -10.972 -0.580 1.00 91.75 102 ALA A CA 1
ATOM 790 C C . ALA A 1 102 ? 2.400 -9.634 -1.034 1.00 91.75 102 ALA A C 1
ATOM 792 O O . ALA A 1 102 ? 3.323 -9.128 -0.404 1.00 91.75 102 ALA A O 1
ATOM 793 N N . GLN A 1 103 ? 1.836 -9.048 -2.087 1.00 94.50 103 GLN A N 1
ATOM 794 C CA . GLN A 1 103 ? 2.275 -7.788 -2.680 1.00 94.50 103 GLN A CA 1
ATOM 795 C C . GLN A 1 103 ? 1.114 -6.806 -2.764 1.00 94.50 103 GLN A C 1
ATOM 797 O O . GLN A 1 103 ? 0.012 -7.164 -3.180 1.00 94.50 103 GLN A O 1
ATOM 802 N N . ILE A 1 104 ? 1.362 -5.545 -2.428 1.00 94.88 104 ILE A N 1
ATOM 803 C CA . ILE A 1 104 ? 0.404 -4.467 -2.673 1.00 94.88 104 ILE A CA 1
ATOM 804 C C . ILE A 1 104 ? 0.742 -3.867 -4.035 1.00 94.88 104 ILE A C 1
ATOM 806 O O . ILE A 1 104 ? 1.818 -3.304 -4.213 1.00 94.88 104 ILE A O 1
ATOM 810 N N . VAL A 1 105 ? -0.173 -3.990 -4.993 1.00 94.50 105 VAL A N 1
ATOM 811 C CA . VAL A 1 105 ? 0.056 -3.583 -6.386 1.00 94.50 105 VAL A CA 1
ATOM 812 C C . VAL A 1 105 ? -0.862 -2.424 -6.751 1.00 94.50 105 VAL A C 1
ATOM 814 O O . VAL A 1 105 ? -2.077 -2.516 -6.561 1.00 94.50 105 VAL A O 1
ATOM 817 N N . GLU A 1 106 ? -0.299 -1.345 -7.303 1.00 91.94 106 GLU A N 1
ATOM 818 C CA . GLU A 1 106 ? -1.074 -0.280 -7.949 1.00 91.94 106 GLU A CA 1
ATOM 819 C C . GLU A 1 106 ? -1.664 -0.754 -9.280 1.00 91.94 106 GLU A C 1
ATOM 821 O O . GLU A 1 106 ? -0.979 -1.337 -10.121 1.00 91.94 106 GLU A O 1
ATOM 826 N N . ILE A 1 107 ? -2.951 -0.484 -9.480 1.00 86.31 107 ILE A N 1
ATOM 827 C CA . ILE A 1 107 ? -3.709 -0.942 -10.643 1.00 86.31 107 ILE A CA 1
ATOM 828 C C . ILE A 1 107 ? -3.598 0.094 -11.756 1.00 86.31 107 ILE A C 1
ATOM 830 O O . ILE A 1 107 ? -3.998 1.247 -11.580 1.00 86.31 107 ILE A O 1
ATOM 834 N N . ARG A 1 108 ? -3.107 -0.339 -12.925 1.00 71.06 108 ARG A N 1
ATOM 835 C CA . ARG A 1 108 ? -2.837 0.557 -14.060 1.00 71.06 108 ARG A CA 1
ATOM 836 C C . ARG A 1 108 ? -4.055 1.334 -14.540 1.00 71.06 108 ARG A C 1
ATOM 838 O O . ARG A 1 108 ? -3.911 2.510 -14.820 1.00 71.06 108 ARG A O 1
ATOM 845 N N . GLU A 1 109 ? -5.244 0.734 -14.575 1.00 63.78 109 GLU A N 1
ATOM 846 C CA . GLU A 1 109 ? -6.459 1.428 -15.040 1.00 63.78 109 GLU A CA 1
ATOM 847 C C . GLU A 1 109 ? -6.831 2.656 -14.192 1.00 63.78 109 GLU A C 1
ATOM 849 O O . GLU A 1 109 ? -7.547 3.533 -14.669 1.00 63.78 109 GLU A O 1
ATOM 854 N N . THR A 1 110 ? -6.363 2.734 -12.940 1.00 57.00 110 THR A N 1
ATOM 855 C CA . THR A 1 110 ? -6.638 3.867 -12.041 1.00 57.00 110 THR A CA 1
ATOM 856 C C . THR A 1 110 ? -5.445 4.813 -11.882 1.00 57.00 110 THR A C 1
ATOM 858 O O . THR A 1 110 ? -5.578 5.889 -11.295 1.00 57.00 110 THR A O 1
ATOM 861 N N . VAL A 1 111 ? -4.281 4.434 -12.411 1.00 55.72 111 VAL A N 1
ATOM 862 C CA . VAL A 1 111 ? -3.172 5.350 -12.670 1.00 55.72 111 VAL A CA 1
ATOM 863 C C . VAL A 1 111 ? -3.458 5.952 -14.039 1.00 55.72 111 VAL A C 1
ATOM 865 O O . VAL A 1 111 ? -3.124 5.353 -15.052 1.00 55.72 111 VAL A O 1
ATOM 868 N N . GLU A 1 112 ? -4.157 7.089 -14.057 1.00 50.19 112 GLU A N 1
ATOM 869 C CA . GLU A 1 112 ? -4.536 7.796 -15.284 1.00 50.19 112 GLU A CA 1
ATOM 870 C C . GLU A 1 112 ? -3.419 7.760 -16.340 1.00 50.19 112 GLU A C 1
ATOM 872 O O . GLU A 1 112 ? -2.242 7.980 -16.029 1.00 50.19 112 GLU A O 1
ATOM 877 N N . ASP A 1 113 ? -3.830 7.548 -17.593 1.00 50.00 113 ASP A N 1
ATOM 878 C CA . ASP A 1 113 ? -3.047 7.494 -18.840 1.00 50.00 113 ASP A CA 1
ATOM 879 C C . ASP A 1 113 ? -2.025 8.634 -19.050 1.00 50.00 113 ASP A C 1
ATOM 881 O O . ASP A 1 113 ? -1.280 8.662 -20.025 1.00 50.00 113 ASP A O 1
ATOM 885 N N . ILE A 1 114 ? -1.973 9.608 -18.149 1.00 48.25 114 ILE A N 1
ATOM 886 C CA . ILE A 1 114 ? -1.024 10.717 -18.151 1.00 48.25 114 ILE A CA 1
ATOM 887 C C . ILE A 1 114 ? 0.385 10.216 -17.811 1.00 48.25 114 ILE A C 1
ATOM 889 O O . ILE A 1 114 ? 1.358 10.667 -18.411 1.00 48.25 114 ILE A O 1
ATOM 893 N N . VAL A 1 115 ? 0.515 9.259 -16.883 1.00 52.75 115 VAL A N 1
ATOM 894 C CA . VAL A 1 115 ? 1.834 8.740 -16.481 1.00 52.75 115 VAL A CA 1
ATOM 895 C C . VAL A 1 115 ? 2.384 7.795 -17.555 1.00 52.75 115 VAL A C 1
ATOM 897 O O . VAL A 1 115 ? 3.555 7.889 -17.909 1.00 52.75 115 VAL A O 1
ATOM 900 N N . SER A 1 116 ? 1.530 6.948 -18.148 1.00 54.06 116 SER A N 1
ATOM 901 C CA . SER A 1 116 ? 1.900 6.121 -19.305 1.00 54.06 116 SER A CA 1
ATOM 902 C C . SER A 1 116 ? 2.272 6.983 -20.512 1.00 54.06 116 SER A C 1
ATOM 904 O O . SER A 1 116 ? 3.302 6.716 -21.123 1.00 54.06 116 SER A O 1
ATOM 906 N N . ARG A 1 117 ? 1.519 8.051 -20.818 1.00 52.03 117 ARG A N 1
ATOM 907 C CA . ARG A 1 117 ? 1.888 9.004 -21.880 1.00 52.03 117 ARG A CA 1
ATOM 908 C C . ARG A 1 117 ? 3.214 9.695 -21.607 1.00 52.03 117 ARG A C 1
ATOM 910 O O . ARG A 1 117 ? 4.040 9.722 -22.504 1.00 52.03 117 ARG A O 1
ATOM 917 N N . ARG A 1 118 ? 3.464 10.172 -20.382 1.00 59.59 118 ARG A N 1
ATOM 918 C CA . ARG A 1 118 ? 4.746 10.808 -20.039 1.00 59.59 118 ARG A CA 1
ATOM 919 C C . ARG A 1 118 ? 5.925 9.847 -20.202 1.00 59.59 118 ARG A C 1
ATOM 921 O O . ARG A 1 118 ? 6.952 10.253 -20.730 1.00 59.59 118 ARG A O 1
ATOM 928 N N . TYR A 1 119 ? 5.779 8.586 -19.789 1.00 55.06 119 TYR A N 1
ATOM 929 C CA . TYR A 1 119 ? 6.827 7.583 -19.992 1.00 55.06 119 TYR A CA 1
ATOM 930 C C . TYR A 1 119 ? 7.024 7.243 -21.470 1.00 55.06 119 TYR A C 1
ATOM 932 O O . TYR A 1 119 ? 8.160 7.133 -21.907 1.00 55.06 119 TYR A O 1
ATOM 940 N N . VAL A 1 120 ? 5.948 7.122 -22.252 1.00 55.50 120 VAL A N 1
ATOM 941 C CA . VAL A 1 120 ? 6.029 6.806 -23.688 1.00 55.50 120 VAL A CA 1
ATOM 942 C C . VAL A 1 120 ? 6.577 7.984 -24.506 1.00 55.50 120 VAL A C 1
ATOM 944 O O . VAL A 1 120 ? 7.345 7.763 -25.436 1.00 55.50 120 VAL A O 1
ATOM 947 N N . GLU A 1 121 ? 6.235 9.227 -24.155 1.00 54.78 121 GLU A N 1
ATOM 948 C CA . GLU A 1 121 ? 6.751 10.437 -24.812 1.00 54.78 121 GLU A CA 1
ATOM 949 C C . GLU A 1 121 ? 8.219 10.708 -24.448 1.00 54.78 121 GLU A C 1
ATOM 951 O O . GLU A 1 121 ? 8.998 11.060 -25.329 1.00 54.78 121 GLU A O 1
ATOM 956 N N . ALA A 1 122 ? 8.631 10.484 -23.191 1.00 55.19 122 ALA A N 1
ATOM 957 C CA . ALA A 1 122 ? 10.035 10.602 -22.779 1.00 55.19 122 ALA A CA 1
ATOM 958 C C . ALA A 1 122 ? 10.915 9.447 -23.304 1.00 55.19 122 ALA A C 1
ATOM 960 O O . ALA A 1 122 ? 12.097 9.636 -23.579 1.00 55.19 122 ALA A O 1
ATOM 961 N N . ALA A 1 123 ? 10.348 8.248 -23.486 1.00 54.78 123 ALA A N 1
ATOM 962 C CA . ALA A 1 123 ? 11.067 7.075 -23.990 1.00 54.78 123 ALA A CA 1
ATOM 963 C C . ALA A 1 123 ? 11.272 7.064 -25.515 1.00 54.78 123 ALA A C 1
ATOM 965 O O . ALA A 1 123 ? 11.886 6.135 -26.033 1.00 54.78 123 ALA A O 1
ATOM 966 N N . ALA A 1 124 ? 10.791 8.070 -26.252 1.00 58.81 124 ALA A N 1
ATOM 967 C CA . ALA A 1 124 ? 10.873 8.067 -27.712 1.00 58.81 124 ALA A CA 1
ATOM 968 C C . ALA A 1 124 ? 12.320 8.102 -28.259 1.00 58.81 124 ALA A C 1
ATOM 970 O O . ALA A 1 124 ? 12.529 7.720 -29.409 1.00 58.81 124 ALA A O 1
ATOM 971 N N . GLU A 1 125 ? 13.317 8.499 -27.452 1.00 61.62 125 GLU A N 1
ATOM 972 C CA . GLU A 1 125 ? 14.721 8.611 -27.894 1.00 61.62 125 GLU A CA 1
ATOM 973 C C . GLU A 1 125 ? 15.777 8.097 -26.887 1.00 61.62 125 GLU A C 1
ATOM 975 O O . GLU A 1 125 ? 16.963 8.052 -27.216 1.00 61.62 125 GLU A O 1
ATOM 980 N N . ALA A 1 126 ? 15.386 7.669 -25.681 1.00 74.19 126 ALA A N 1
ATOM 981 C CA . ALA A 1 126 ? 16.324 7.250 -24.632 1.00 74.19 126 ALA A CA 1
ATOM 982 C C . ALA A 1 126 ? 16.510 5.716 -24.565 1.00 74.19 126 ALA A C 1
ATOM 984 O O . ALA A 1 126 ? 15.564 4.961 -24.800 1.00 74.19 126 ALA A O 1
ATOM 985 N N . PRO A 1 127 ? 17.716 5.217 -24.222 1.00 84.38 127 PRO A N 1
ATOM 986 C CA . PRO A 1 127 ? 17.965 3.784 -24.120 1.00 84.38 127 PRO A CA 1
ATOM 987 C C . PRO A 1 127 ? 17.154 3.156 -22.981 1.00 84.38 127 PRO A C 1
ATOM 989 O O . PRO A 1 127 ? 17.162 3.631 -21.845 1.00 84.38 127 PRO A O 1
ATOM 992 N N . HIS A 1 128 ? 16.478 2.049 -23.285 1.00 91.25 128 HIS A N 1
ATOM 993 C CA . HIS A 1 128 ? 15.766 1.269 -22.277 1.00 91.25 128 HIS A CA 1
ATOM 994 C C . HIS A 1 128 ? 16.749 0.492 -21.393 1.00 91.25 128 HIS A C 1
ATOM 996 O O . HIS A 1 128 ? 17.669 -0.164 -21.894 1.00 91.25 128 HIS A O 1
ATOM 1002 N N . LEU A 1 129 ? 16.507 0.498 -20.083 1.00 93.25 129 LEU A N 1
ATOM 1003 C CA . LEU A 1 129 ? 17.437 -0.048 -19.086 1.00 93.25 129 LEU A CA 1
ATOM 1004 C C . LEU A 1 129 ? 17.491 -1.586 -19.071 1.00 93.25 129 LEU A C 1
ATOM 1006 O O . LEU A 1 129 ? 18.546 -2.174 -18.853 1.00 93.25 129 LEU A O 1
ATOM 1010 N N . PHE A 1 130 ? 16.370 -2.260 -19.344 1.00 94.69 130 PHE A N 1
ATOM 1011 C CA . PHE A 1 130 ? 16.219 -3.707 -19.111 1.00 94.69 130 PHE A CA 1
ATOM 1012 C C . PHE A 1 130 ? 16.167 -4.548 -20.397 1.00 94.69 130 PHE A C 1
ATOM 1014 O O . PHE A 1 130 ? 15.548 -5.613 -20.434 1.00 94.69 130 PHE A O 1
ATOM 1021 N N . THR A 1 131 ? 16.811 -4.096 -21.478 1.00 91.62 131 THR A N 1
ATOM 1022 C CA . THR A 1 131 ? 16.800 -4.797 -22.783 1.00 91.62 131 THR A CA 1
ATOM 1023 C C . THR A 1 131 ? 17.408 -6.201 -22.724 1.00 91.62 131 THR A C 1
ATOM 1025 O O . THR A 1 131 ? 16.902 -7.111 -23.377 1.00 91.62 131 THR A O 1
ATOM 1028 N N . ALA A 1 132 ? 18.443 -6.404 -21.903 1.00 93.69 132 ALA A N 1
ATOM 1029 C CA . ALA A 1 132 ? 19.107 -7.696 -21.716 1.00 93.69 132 ALA A CA 1
ATOM 1030 C C . ALA A 1 132 ? 18.424 -8.613 -20.679 1.00 93.69 132 ALA A C 1
ATOM 1032 O O . ALA A 1 132 ? 18.818 -9.768 -20.518 1.00 93.69 132 ALA A O 1
ATOM 1033 N N . VAL A 1 133 ? 17.411 -8.118 -19.963 1.00 96.38 133 VAL A N 1
ATOM 1034 C CA . VAL A 1 133 ? 16.724 -8.857 -18.896 1.00 96.38 133 VAL A CA 1
ATOM 1035 C C . VAL A 1 133 ? 15.494 -9.557 -19.471 1.00 96.38 133 VAL A C 1
ATOM 1037 O O . VAL A 1 133 ? 14.743 -8.986 -20.263 1.00 96.38 133 VAL A O 1
ATOM 1040 N N . THR A 1 134 ? 15.269 -10.816 -19.101 1.00 96.62 134 THR A N 1
ATOM 1041 C CA . THR A 1 134 ? 14.090 -11.578 -19.547 1.00 96.62 134 THR A CA 1
ATOM 1042 C C . THR A 1 134 ? 12.858 -11.233 -18.708 1.00 96.62 134 THR A C 1
ATOM 1044 O O . THR A 1 134 ? 12.981 -10.837 -17.553 1.00 96.62 134 THR A O 1
ATOM 1047 N N . ASP A 1 135 ? 11.652 -11.432 -19.251 1.00 95.88 135 ASP A N 1
ATOM 1048 C CA . ASP A 1 135 ? 10.418 -11.221 -18.471 1.00 95.88 135 ASP A CA 1
ATOM 1049 C C . ASP A 1 135 ? 10.365 -12.146 -17.252 1.00 95.88 135 ASP A C 1
ATOM 1051 O O . ASP A 1 135 ? 9.933 -11.738 -16.181 1.00 95.88 135 ASP A O 1
ATOM 1055 N N . ALA A 1 136 ? 10.875 -13.374 -17.387 1.00 95.75 136 ALA A N 1
ATOM 1056 C CA . ALA A 1 136 ? 10.984 -14.314 -16.277 1.00 95.75 136 ALA A CA 1
ATOM 1057 C C . ALA A 1 136 ? 11.865 -13.771 -15.140 1.00 95.75 136 ALA A C 1
ATOM 1059 O O . ALA A 1 136 ? 11.524 -13.949 -13.972 1.00 95.75 136 ALA A O 1
ATOM 1060 N N . ALA A 1 137 ? 12.961 -13.079 -15.468 1.00 96.94 137 ALA A N 1
ATOM 1061 C CA . ALA A 1 137 ? 13.801 -12.427 -14.470 1.00 96.94 137 ALA A CA 1
ATOM 1062 C C . ALA A 1 137 ? 13.065 -11.258 -13.794 1.00 96.94 137 ALA A C 1
ATOM 1064 O O . ALA A 1 137 ? 13.022 -11.212 -12.569 1.00 96.94 137 ALA A O 1
ATOM 1065 N N . LEU A 1 138 ? 12.391 -10.391 -14.557 1.00 96.69 138 LEU A N 1
ATOM 1066 C CA . LEU A 1 138 ? 11.601 -9.286 -13.990 1.00 96.69 138 LEU A CA 1
ATOM 1067 C C . LEU A 1 138 ? 10.481 -9.789 -13.0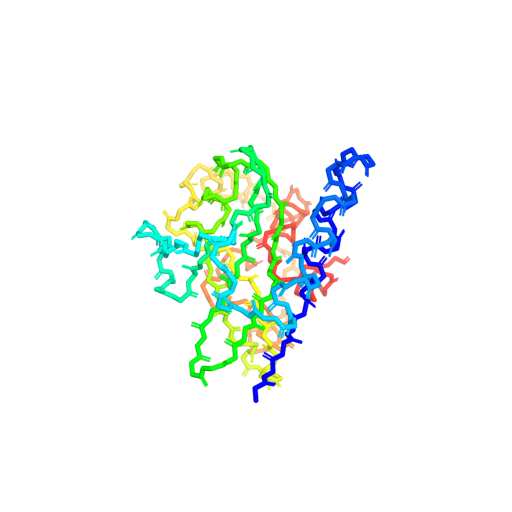61 1.00 96.69 138 LEU A C 1
ATOM 1069 O O . LEU A 1 138 ? 10.311 -9.287 -11.953 1.00 96.69 138 LEU A O 1
ATOM 1073 N N . LEU A 1 139 ? 9.756 -10.832 -13.472 1.00 96.12 139 LEU A N 1
ATOM 1074 C CA . LEU A 1 139 ? 8.753 -11.494 -12.631 1.00 96.12 139 LEU A CA 1
ATOM 1075 C C . LEU A 1 139 ? 9.387 -12.087 -11.363 1.00 96.12 139 LEU A C 1
ATOM 1077 O O . LEU A 1 139 ? 8.798 -12.016 -10.286 1.00 96.12 139 LEU A O 1
ATOM 1081 N N . SER A 1 140 ? 10.597 -12.648 -11.464 1.00 95.88 140 SER A N 1
ATOM 1082 C CA . SER A 1 140 ? 11.318 -13.192 -10.307 1.00 95.88 140 SER A CA 1
ATOM 1083 C C . SER A 1 140 ? 11.732 -12.136 -9.285 1.00 95.88 140 SER A C 1
ATOM 1085 O O . SER A 1 140 ? 11.860 -12.474 -8.113 1.00 95.88 140 SER A O 1
ATOM 1087 N N . TRP A 1 141 ? 11.874 -10.879 -9.708 1.00 96.06 141 TRP A N 1
ATOM 1088 C CA . TRP A 1 141 ? 12.119 -9.731 -8.830 1.00 96.06 141 TRP A CA 1
ATOM 1089 C C . TRP A 1 141 ? 10.839 -9.193 -8.179 1.00 96.06 141 TRP A C 1
ATOM 1091 O O . TRP A 1 141 ? 10.895 -8.273 -7.375 1.00 96.06 141 TRP A O 1
ATOM 1101 N N . GLY A 1 142 ? 9.679 -9.746 -8.537 1.00 95.12 142 GLY A N 1
ATOM 1102 C CA . GLY A 1 142 ? 8.390 -9.337 -7.992 1.00 95.12 142 GLY A CA 1
ATOM 1103 C C . GLY A 1 142 ? 7.682 -8.268 -8.808 1.00 95.12 142 GLY A C 1
ATOM 1104 O O . GLY A 1 142 ? 6.676 -7.739 -8.336 1.00 95.12 142 GLY A O 1
ATOM 1105 N N . VAL A 1 143 ? 8.157 -7.957 -10.022 1.00 95.75 143 VAL A N 1
ATOM 1106 C CA . VAL A 1 143 ? 7.433 -7.066 -10.936 1.00 95.75 143 VAL A CA 1
ATOM 1107 C C . VAL A 1 143 ? 6.080 -7.707 -11.269 1.00 95.75 143 VAL A C 1
ATOM 1109 O O . VAL A 1 143 ? 6.047 -8.825 -11.789 1.00 95.75 143 VAL A O 1
ATOM 1112 N N . PRO A 1 144 ? 4.949 -7.032 -11.004 1.00 94.19 144 PRO A N 1
ATOM 1113 C CA . PRO A 1 144 ? 3.641 -7.560 -11.359 1.00 94.19 144 PRO A CA 1
ATOM 1114 C C . PRO A 1 144 ? 3.486 -7.709 -12.886 1.00 94.19 144 PRO A C 1
ATOM 1116 O O . PRO A 1 144 ? 3.972 -6.854 -13.633 1.00 94.19 144 PRO A O 1
ATOM 1119 N N . PRO A 1 145 ? 2.780 -8.740 -13.392 1.00 92.50 145 PRO A N 1
ATOM 1120 C CA . PRO A 1 145 ? 2.639 -8.963 -14.836 1.00 92.50 145 PRO A CA 1
ATOM 1121 C C . PRO A 1 145 ? 2.063 -7.767 -15.612 1.00 92.50 145 PRO A C 1
ATOM 1123 O O . PRO A 1 145 ? 2.487 -7.485 -16.729 1.00 92.50 145 PRO A O 1
ATOM 1126 N N . ASP A 1 146 ? 1.129 -7.033 -15.004 1.00 89.75 146 ASP A N 1
ATOM 1127 C CA . ASP A 1 146 ? 0.509 -5.817 -15.544 1.00 89.75 146 ASP A CA 1
ATOM 1128 C C . ASP A 1 146 ? 1.482 -4.626 -15.647 1.00 89.75 146 ASP A C 1
ATOM 1130 O O . ASP A 1 146 ? 1.220 -3.680 -16.395 1.00 89.75 146 ASP A O 1
ATOM 1134 N N . TRP A 1 147 ? 2.627 -4.688 -14.965 1.00 92.31 147 TRP A N 1
ATOM 1135 C CA . TRP A 1 147 ? 3.677 -3.668 -14.976 1.00 92.31 147 TRP A CA 1
ATOM 1136 C C . TRP A 1 147 ? 4.863 -3.980 -15.899 1.00 92.31 147 TRP A C 1
ATOM 1138 O O . TRP A 1 147 ? 5.636 -3.068 -16.199 1.00 92.31 147 TRP A O 1
ATOM 1148 N N . LEU A 1 148 ? 4.991 -5.212 -16.413 1.00 92.75 148 LEU A N 1
ATOM 1149 C CA . LEU A 1 148 ? 6.135 -5.634 -17.239 1.00 92.75 148 LEU A CA 1
ATOM 1150 C C . LEU A 1 148 ? 6.386 -4.718 -18.440 1.00 92.75 148 LEU A C 1
ATOM 1152 O O . LEU A 1 148 ? 7.522 -4.323 -18.684 1.00 92.75 148 LEU A O 1
ATOM 1156 N N . ALA A 1 149 ? 5.331 -4.339 -19.165 1.00 90.00 149 ALA A N 1
ATOM 1157 C CA . ALA A 1 149 ? 5.456 -3.463 -20.328 1.00 90.00 149 ALA A CA 1
ATOM 1158 C C . ALA A 1 149 ? 6.003 -2.070 -19.962 1.00 90.00 149 ALA A C 1
ATOM 1160 O O . ALA A 1 149 ? 6.787 -1.503 -20.716 1.00 90.00 149 ALA A O 1
ATOM 1161 N N . THR A 1 150 ? 5.628 -1.532 -18.796 1.00 89.62 150 THR A N 1
ATOM 1162 C CA . THR A 1 150 ? 6.143 -0.245 -18.302 1.00 89.62 150 THR A CA 1
ATOM 1163 C C . THR A 1 150 ? 7.614 -0.357 -17.929 1.00 89.62 150 THR A C 1
ATOM 1165 O O . THR A 1 150 ? 8.407 0.487 -18.322 1.00 89.62 150 THR A O 1
ATOM 1168 N N . VAL A 1 151 ? 7.989 -1.422 -17.213 1.00 93.00 151 VAL A N 1
ATOM 1169 C CA . VAL A 1 151 ? 9.385 -1.668 -16.823 1.00 93.00 151 VAL A CA 1
ATOM 1170 C C . VAL A 1 151 ? 10.262 -1.892 -18.059 1.00 93.00 151 VAL A C 1
ATOM 1172 O O . VAL A 1 151 ? 11.355 -1.349 -18.146 1.00 93.00 151 VAL A O 1
ATOM 1175 N N . ARG A 1 152 ? 9.765 -2.608 -19.073 1.00 91.94 152 ARG A N 1
ATOM 1176 C CA . ARG A 1 152 ? 10.443 -2.805 -20.368 1.00 91.94 152 ARG A CA 1
ATOM 1177 C C . ARG A 1 152 ? 10.751 -1.501 -21.106 1.00 91.94 152 ARG A C 1
ATOM 1179 O O . ARG A 1 152 ? 11.748 -1.448 -21.821 1.00 91.94 152 ARG A O 1
ATOM 1186 N N . ALA A 1 153 ? 9.894 -0.496 -20.951 1.00 90.12 153 ALA A N 1
ATOM 1187 C CA . ALA A 1 153 ? 10.049 0.832 -21.539 1.00 90.12 153 ALA A CA 1
ATOM 1188 C C . ALA A 1 153 ? 10.759 1.825 -20.600 1.00 90.12 153 ALA A C 1
ATOM 1190 O O . ALA A 1 153 ? 10.856 3.004 -20.926 1.00 90.12 153 ALA A O 1
ATOM 1191 N N . ALA A 1 154 ? 11.228 1.377 -19.430 1.00 91.38 154 ALA A N 1
ATOM 1192 C CA . ALA A 1 154 ? 11.869 2.255 -18.466 1.00 91.38 154 ALA A CA 1
ATOM 1193 C C . ALA A 1 154 ? 13.229 2.751 -18.972 1.00 91.38 154 ALA A C 1
ATOM 1195 O O . ALA A 1 154 ? 14.040 1.998 -19.520 1.00 91.38 154 ALA A O 1
ATOM 1196 N N . THR A 1 155 ? 13.474 4.026 -18.713 1.00 90.38 155 THR A N 1
ATOM 1197 C CA . THR A 1 155 ? 14.670 4.804 -19.046 1.00 90.38 155 THR A CA 1
ATOM 1198 C C . THR A 1 155 ? 15.260 5.389 -17.762 1.00 90.38 155 THR A C 1
ATOM 1200 O O . THR A 1 155 ? 14.603 5.374 -16.717 1.00 90.38 155 THR A O 1
ATOM 1203 N N . GLU A 1 156 ? 16.470 5.954 -17.820 1.00 90.88 156 GLU A N 1
ATOM 1204 C CA . GLU A 1 156 ? 17.082 6.634 -16.661 1.00 90.88 156 GLU A CA 1
ATOM 1205 C C . GLU A 1 156 ? 16.185 7.735 -16.071 1.00 90.88 156 GLU A C 1
ATOM 1207 O O . GLU A 1 156 ? 16.121 7.903 -14.856 1.00 90.88 156 GLU A O 1
ATOM 1212 N N . GLU A 1 157 ? 15.435 8.448 -16.914 1.00 88.12 157 GLU A N 1
ATOM 1213 C CA . GLU A 1 157 ? 14.557 9.540 -16.478 1.00 88.12 157 GLU A CA 1
ATOM 1214 C C . GLU A 1 157 ? 13.274 9.056 -15.794 1.00 88.12 157 GLU A C 1
ATOM 1216 O O . GLU A 1 157 ? 12.609 9.822 -15.099 1.00 88.12 157 GLU A O 1
ATOM 1221 N N . THR A 1 158 ? 12.889 7.800 -16.016 1.00 88.69 158 THR A N 1
ATOM 1222 C CA . THR A 1 158 ? 11.558 7.291 -15.654 1.00 88.69 158 THR A CA 1
ATOM 1223 C C . THR A 1 158 ? 11.603 6.214 -14.579 1.00 88.69 158 THR A C 1
ATOM 1225 O O . THR A 1 158 ? 10.605 5.996 -13.887 1.00 88.69 158 THR A O 1
ATOM 1228 N N . ILE A 1 159 ? 12.757 5.569 -14.387 1.00 92.69 159 ILE A N 1
ATOM 1229 C CA . ILE A 1 159 ? 12.896 4.402 -13.516 1.00 92.69 159 ILE A CA 1
ATOM 1230 C C . ILE A 1 159 ? 12.549 4.676 -12.053 1.00 92.69 159 ILE A C 1
ATOM 1232 O O . ILE A 1 159 ? 11.869 3.860 -11.437 1.00 92.69 159 ILE A O 1
ATOM 1236 N N . LEU A 1 160 ? 12.928 5.835 -11.510 1.00 93.19 160 LEU A N 1
ATOM 1237 C CA . LEU A 1 160 ? 12.637 6.189 -10.116 1.00 93.19 160 LEU A CA 1
ATOM 1238 C C . LEU A 1 160 ? 11.128 6.302 -9.863 1.00 93.19 160 LEU A C 1
ATOM 1240 O O . LEU A 1 160 ? 10.618 5.782 -8.870 1.00 93.19 160 LEU A O 1
ATOM 1244 N N . ASP A 1 161 ? 10.399 6.928 -10.789 1.00 90.75 161 ASP A N 1
ATOM 1245 C CA . ASP A 1 161 ? 8.949 7.079 -10.673 1.00 90.75 161 ASP A CA 1
ATOM 1246 C C . ASP A 1 161 ? 8.219 5.739 -10.866 1.00 90.75 161 ASP A C 1
ATOM 1248 O O . ASP A 1 161 ? 7.185 5.502 -10.236 1.00 90.75 161 ASP A O 1
ATOM 1252 N N . ILE A 1 162 ? 8.741 4.863 -11.736 1.00 91.69 162 ILE A N 1
ATOM 1253 C CA . ILE A 1 162 ? 8.207 3.509 -11.938 1.00 91.69 162 ILE A CA 1
ATOM 1254 C C . ILE A 1 162 ? 8.434 2.673 -10.675 1.00 91.69 162 ILE A C 1
ATOM 1256 O O . ILE A 1 162 ? 7.478 2.101 -10.150 1.00 91.69 162 ILE A O 1
ATOM 1260 N N . ALA A 1 163 ? 9.663 2.644 -10.153 1.00 94.06 163 ALA A N 1
ATOM 1261 C CA . ALA A 1 163 ? 10.035 1.890 -8.957 1.00 94.06 163 ALA A CA 1
ATOM 1262 C C . ALA A 1 163 ? 9.189 2.291 -7.737 1.00 94.06 163 ALA A C 1
ATOM 1264 O O . ALA A 1 163 ? 8.729 1.423 -6.999 1.00 94.06 163 ALA A O 1
ATOM 1265 N N . ALA A 1 164 ? 8.880 3.582 -7.578 1.00 91.25 164 ALA A N 1
ATOM 1266 C CA . ALA A 1 164 ? 8.052 4.091 -6.480 1.00 91.25 164 ALA A CA 1
ATOM 1267 C C . ALA A 1 164 ? 6.589 3.592 -6.481 1.00 91.25 164 ALA A C 1
ATOM 1269 O O . ALA A 1 164 ? 5.889 3.757 -5.479 1.00 91.25 164 ALA A O 1
ATOM 1270 N N . ARG A 1 165 ? 6.107 3.019 -7.592 1.00 91.31 165 ARG A N 1
ATOM 1271 C CA . ARG A 1 165 ? 4.728 2.513 -7.754 1.00 91.31 165 ARG A CA 1
ATOM 1272 C C . ARG A 1 165 ? 4.629 0.989 -7.719 1.00 91.31 165 ARG A C 1
ATOM 1274 O O . ARG A 1 165 ? 3.521 0.446 -7.700 1.00 91.31 165 ARG A O 1
ATOM 1281 N N . LEU A 1 166 ? 5.767 0.306 -7.754 1.00 93.44 166 LEU A N 1
ATOM 1282 C CA . LEU A 1 166 ? 5.847 -1.146 -7.686 1.00 93.44 166 LEU A CA 1
ATOM 1283 C C . LEU A 1 166 ? 5.834 -1.630 -6.228 1.00 93.44 166 LEU A C 1
ATOM 1285 O O . LEU A 1 166 ? 6.063 -0.839 -5.309 1.00 93.44 166 LEU A O 1
ATOM 1289 N N . PRO A 1 167 ? 5.578 -2.932 -5.994 1.00 94.31 167 PRO A N 1
ATOM 1290 C CA . PRO A 1 167 ? 5.941 -3.570 -4.732 1.00 94.31 167 PRO A CA 1
ATOM 1291 C C . PRO A 1 167 ? 7.394 -3.245 -4.362 1.00 94.31 167 PRO A C 1
ATOM 1293 O O . PRO A 1 167 ? 8.245 -3.171 -5.250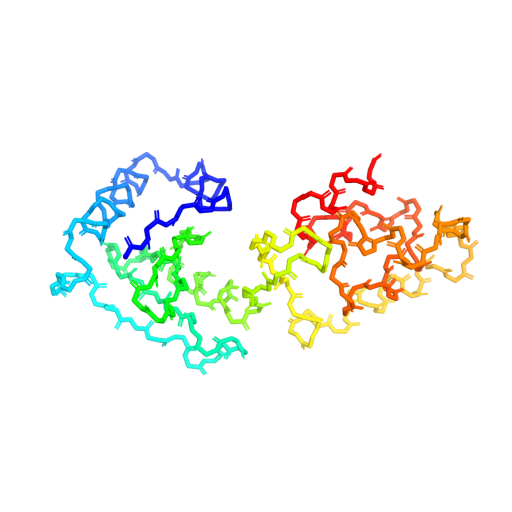 1.00 94.31 167 PRO A O 1
ATOM 1296 N N . ALA A 1 168 ? 7.667 -3.026 -3.074 1.00 91.62 168 ALA A N 1
ATOM 1297 C CA . ALA A 1 168 ? 8.950 -2.504 -2.600 1.00 91.62 168 ALA A CA 1
ATOM 1298 C C . ALA A 1 168 ? 10.140 -3.343 -3.084 1.00 91.62 168 ALA A C 1
ATOM 1300 O O . ALA A 1 168 ? 11.097 -2.792 -3.613 1.00 91.62 168 ALA A O 1
ATOM 1301 N N . GLU A 1 169 ? 10.034 -4.668 -3.006 1.00 92.56 169 GLU A N 1
ATOM 1302 C CA . GLU A 1 169 ? 11.063 -5.602 -3.459 1.00 92.56 169 GLU A CA 1
ATOM 1303 C C . GLU A 1 169 ? 11.363 -5.482 -4.961 1.00 92.56 169 GLU A C 1
ATOM 1305 O O . GLU A 1 169 ? 12.513 -5.587 -5.381 1.00 92.56 169 GLU A O 1
ATOM 1310 N N . ALA A 1 170 ? 10.337 -5.206 -5.768 1.00 95.19 170 ALA A N 1
ATOM 1311 C CA . ALA A 1 170 ? 10.485 -5.034 -7.203 1.00 95.19 170 ALA A CA 1
ATOM 1312 C C . ALA A 1 170 ? 11.066 -3.659 -7.525 1.00 95.19 170 ALA A C 1
ATOM 1314 O O . ALA A 1 170 ? 11.920 -3.551 -8.396 1.00 95.19 170 ALA A O 1
ATOM 1315 N N . GLY A 1 171 ? 10.627 -2.617 -6.816 1.00 94.94 171 GLY A N 1
ATOM 1316 C CA . GLY A 1 171 ? 11.205 -1.282 -6.933 1.00 94.94 171 GLY A CA 1
ATOM 1317 C C . GLY A 1 171 ? 12.692 -1.278 -6.584 1.00 94.94 171 GLY A C 1
ATOM 1318 O O . GLY A 1 171 ? 13.487 -0.766 -7.360 1.00 94.94 171 GLY A O 1
ATOM 1319 N N . GLU A 1 172 ? 13.073 -1.907 -5.471 1.00 94.69 172 GLU A N 1
ATOM 1320 C CA . GLU A 1 172 ? 14.469 -2.035 -5.038 1.00 94.69 172 GLU A CA 1
ATOM 1321 C C . GLU A 1 172 ? 15.320 -2.839 -6.024 1.00 94.69 172 GLU A C 1
ATOM 1323 O O . GLU A 1 172 ? 16.438 -2.439 -6.316 1.00 94.69 172 GLU A O 1
ATOM 1328 N N . ALA A 1 173 ? 14.804 -3.938 -6.580 1.00 95.25 173 ALA A N 1
ATOM 1329 C CA . ALA A 1 173 ? 15.549 -4.751 -7.544 1.00 95.25 173 ALA A CA 1
ATOM 1330 C C . ALA A 1 173 ? 15.806 -4.050 -8.893 1.00 95.25 173 ALA A C 1
ATOM 1332 O O . ALA A 1 173 ? 16.669 -4.489 -9.655 1.00 95.25 173 ALA A O 1
ATOM 1333 N N . LEU A 1 174 ? 15.035 -3.007 -9.216 1.00 94.94 174 LEU A N 1
ATOM 1334 C CA . LEU A 1 174 ? 15.179 -2.236 -10.451 1.00 94.94 174 LEU A CA 1
ATOM 1335 C C . LEU A 1 174 ? 16.133 -1.034 -10.326 1.00 94.94 174 LEU A C 1
ATOM 1337 O O . LEU A 1 174 ? 16.446 -0.435 -11.358 1.00 94.94 174 LEU A O 1
ATOM 1341 N N . LEU A 1 175 ? 16.548 -0.666 -9.109 1.00 93.88 175 LEU A N 1
ATOM 1342 C CA . LEU A 1 175 ? 17.424 0.477 -8.811 1.00 93.88 175 LEU A CA 1
ATOM 1343 C C . LEU A 1 175 ? 18.856 0.029 -8.502 1.00 93.88 175 LEU A C 1
ATOM 1345 O O . LEU A 1 175 ? 19.779 0.771 -8.906 1.00 93.88 175 LEU A O 1
#

Secondary structure (DSSP, 8-state):
--EEE-HHHHHHHTTS-HHHHHHHHHHHHHHHH-TT-GGG--EE-TT-SSTTEEEEESSSSEEEEEEEETTEEEEEEEEEHHHHHHHHHTEEEEE-TTT--EEEEE-GGGS-THHHHHHHHHTTSSPPTTTTS-HHHHHHTT--GGGHHHHHT--TTTHHHHHTTS-HHHHHHT-

Radius of gyration: 17.66 Å; chains: 1; bounding box: 37×30×48 Å

Foldseek 3Di:
DAEAEDVQAVVQLVVDDPVVNVLVVVLSVCCVVPVPPPQQPKAQLPLAPARQWIWTDSDPFKIFIWGDDPRYIYGRHIDTDVVNSLQRRQWYWDAQPPPRDTFIAGHVVSVPCPLVVVLVVVLPPADQDCPVPDPVRLSVQRFDPNCSVVNRSDGPVNLQVSLVRGGVSSSVVSD

pLDDT: mean 88.98, std 12.35, range [48.25, 98.62]

Sequence (175 aa):
MTFLIADTFTAALARLSGVEQTAAKTAAFDLQTNPAAPGLSLHRVERARDPDFWTARVNRDLRLVLHKRAGDTALLWVGHHDDAYAWAARRRLATHPTTGAAQIVEIRETVEDIVSRRYVEAAAEAPHLFTAVTDAALLSWGVPPDWLATVRAATEETILDIAARLPAEAGEALL